Protein AF-A0A658NSZ2-F1 (afdb_monomer_lite)

pLDDT: mean 93.7, std 9.38, range [50.16, 98.69]

Foldseek 3Di:
DPPDPPDDDDDDDDDAEDEDALPDDVVVVLVCQVSQAAAQAKHYYFHPYDHPPVVVVVVSQVVCVVQFFHWDADPGGIIGGYNTDGHDDD

Radius of gyration: 13.86 Å; chains: 1; bounding box: 38×30×35 Å

Sequence (90 aa):
GNGLAPLAVRGPNTGTITSIRGDVSSQFISSLLISSAVKEGDTDIALTTPLRSRPYVDITREMMRRFGAEFQETADGFRVPGGQRYRPQD

Structure (mmCIF, N/CA/C/O backbone):
data_AF-A0A658NSZ2-F1
#
_entry.id   AF-A0A658NSZ2-F1
#
loop_
_atom_site.group_PDB
_atom_site.id
_atom_site.type_symbol
_atom_site.label_atom_id
_atom_site.label_alt_id
_atom_site.label_comp_id
_atom_site.label_asym_id
_atom_site.label_entity_id
_atom_site.label_seq_id
_atom_site.pdbx_PDB_ins_code
_atom_site.Cartn_x
_atom_site.Cartn_y
_atom_site.Cartn_z
_atom_site.occupancy
_atom_site.B_iso_or_equiv
_atom_site.auth_seq_id
_atom_site.auth_comp_id
_atom_site.auth_asym_id
_atom_site.auth_atom_id
_atom_site.pdbx_PDB_model_num
ATOM 1 N N . GLY A 1 1 ? 28.586 11.571 9.988 1.00 50.16 1 GLY A N 1
ATOM 2 C CA . GLY A 1 1 ? 27.115 11.616 9.845 1.00 50.16 1 GLY A CA 1
ATOM 3 C C . GLY A 1 1 ? 26.592 10.196 9.805 1.00 50.16 1 GLY A C 1
ATOM 4 O O . GLY A 1 1 ? 27.270 9.349 9.246 1.00 50.16 1 GLY A O 1
ATOM 5 N N . ASN A 1 2 ? 25.469 9.907 10.460 1.00 65.31 2 ASN A N 1
ATOM 6 C CA . ASN A 1 2 ? 25.036 8.556 10.861 1.00 65.31 2 ASN A CA 1
ATOM 7 C C . ASN A 1 2 ? 24.189 7.789 9.819 1.00 65.31 2 ASN A C 1
ATOM 9 O O . ASN A 1 2 ? 23.496 6.847 10.184 1.00 65.31 2 ASN A O 1
ATOM 13 N N . GLY A 1 3 ? 24.216 8.179 8.540 1.00 58.56 3 GLY A N 1
ATOM 14 C CA . GLY A 1 3 ? 23.545 7.423 7.472 1.00 58.56 3 GLY A CA 1
ATOM 15 C C . GLY A 1 3 ? 22.012 7.492 7.470 1.00 58.56 3 GLY A C 1
ATOM 16 O O . GLY A 1 3 ? 21.381 6.740 6.734 1.00 58.56 3 GLY A O 1
ATOM 17 N N . LEU A 1 4 ? 21.410 8.396 8.246 1.00 69.69 4 LEU A N 1
ATOM 18 C CA . LEU A 1 4 ? 19.974 8.663 8.231 1.00 69.69 4 LEU A CA 1
ATOM 19 C C . LEU A 1 4 ? 19.739 10.141 7.930 1.00 69.69 4 LEU A C 1
ATOM 21 O O . LEU A 1 4 ? 20.395 11.017 8.497 1.00 69.69 4 LEU A O 1
ATOM 25 N N . ALA A 1 5 ? 18.790 10.425 7.040 1.00 59.16 5 ALA A N 1
ATOM 26 C CA . ALA A 1 5 ? 18.275 11.777 6.908 1.00 59.16 5 ALA A CA 1
ATOM 27 C C . ALA A 1 5 ? 17.594 12.169 8.231 1.00 59.16 5 ALA A C 1
ATOM 29 O O . ALA A 1 5 ? 16.841 11.359 8.779 1.00 59.16 5 ALA A O 1
ATOM 30 N N . PRO A 1 6 ? 17.766 13.404 8.729 1.00 78.25 6 PRO A N 1
ATOM 31 C CA . PRO A 1 6 ? 16.785 13.979 9.634 1.00 78.25 6 PRO A CA 1
ATOM 32 C C . PRO A 1 6 ? 15.508 14.233 8.815 1.00 78.25 6 PRO A C 1
ATOM 34 O O . PRO A 1 6 ? 15.275 15.334 8.322 1.00 78.25 6 PRO A O 1
ATOM 37 N N . LEU A 1 7 ? 14.720 13.182 8.566 1.00 79.94 7 LEU A N 1
ATOM 38 C CA . LEU A 1 7 ? 13.515 13.281 7.753 1.00 79.94 7 LEU A CA 1
ATOM 39 C C . LEU A 1 7 ? 12.367 13.800 8.618 1.00 79.94 7 LEU A C 1
ATOM 41 O O . LEU A 1 7 ? 11.844 13.091 9.474 1.00 79.94 7 LEU A O 1
ATOM 45 N N . ALA A 1 8 ? 11.953 15.037 8.364 1.00 85.56 8 ALA A N 1
ATOM 46 C CA . ALA A 1 8 ? 10.716 15.579 8.905 1.00 85.56 8 ALA A CA 1
ATOM 47 C C . ALA A 1 8 ? 9.562 15.282 7.935 1.00 85.56 8 ALA A C 1
ATOM 49 O O . ALA A 1 8 ? 9.454 15.913 6.884 1.00 85.56 8 ALA A O 1
ATOM 50 N N . VAL A 1 9 ? 8.694 14.331 8.288 1.00 86.56 9 VAL A N 1
ATOM 51 C CA . VAL A 1 9 ? 7.468 14.025 7.533 1.00 86.56 9 VAL A CA 1
ATOM 52 C C . VAL A 1 9 ? 6.314 14.839 8.112 1.00 86.56 9 VAL A C 1
ATOM 54 O O . VAL A 1 9 ? 6.093 14.833 9.321 1.00 86.56 9 VAL A O 1
ATOM 57 N N . ARG A 1 10 ? 5.580 15.555 7.256 1.00 87.88 10 ARG A N 1
ATOM 58 C CA . ARG A 1 10 ? 4.419 16.369 7.644 1.00 87.88 10 ARG A CA 1
ATOM 59 C C . ARG A 1 10 ? 3.164 15.841 6.963 1.00 87.88 10 ARG A C 1
ATOM 61 O O . ARG A 1 10 ? 3.216 15.452 5.800 1.00 87.88 10 ARG A O 1
ATOM 68 N N . GLY A 1 11 ? 2.059 15.831 7.700 1.00 88.06 11 GLY A N 1
ATOM 69 C CA . GLY A 1 11 ? 0.741 15.444 7.203 1.00 88.06 11 GLY A 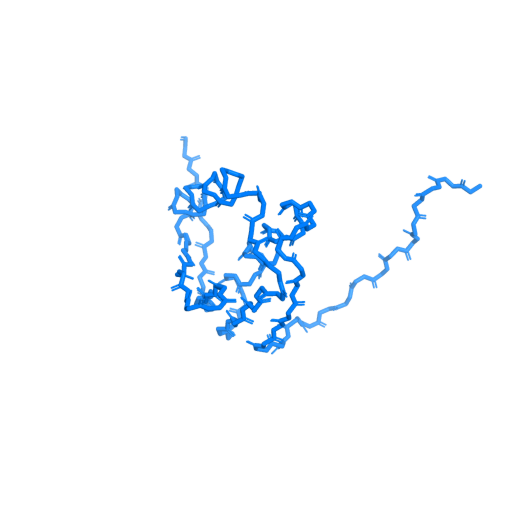CA 1
ATOM 70 C C . GLY A 1 11 ? -0.250 16.615 7.159 1.00 88.06 11 GLY A C 1
ATOM 71 O O . GLY A 1 11 ? 0.119 17.735 7.524 1.00 88.06 11 GLY A O 1
ATOM 72 N N . PRO A 1 12 ? -1.508 16.343 6.762 1.00 90.00 12 PRO A N 1
ATOM 73 C CA . PRO A 1 12 ? -2.015 15.025 6.357 1.00 90.00 12 PRO A CA 1
ATOM 74 C C . PRO A 1 12 ? -1.610 14.639 4.923 1.00 90.00 12 PRO A C 1
ATOM 76 O O . PRO A 1 12 ? -1.381 15.496 4.075 1.00 90.00 12 PRO A O 1
ATOM 79 N N . ASN A 1 13 ? -1.533 13.334 4.641 1.00 89.00 13 ASN A N 1
ATOM 80 C CA . ASN A 1 13 ? -1.404 12.825 3.272 1.00 89.00 13 ASN A CA 1
ATOM 81 C C . ASN A 1 13 ? -2.795 12.750 2.624 1.00 89.00 13 ASN A C 1
ATOM 83 O O . ASN A 1 13 ? -3.591 11.885 2.986 1.00 89.00 13 ASN A O 1
ATOM 87 N N . THR A 1 14 ? -3.069 13.626 1.659 1.00 92.88 14 THR A N 1
ATOM 88 C CA . THR A 1 14 ? -4.377 13.749 0.990 1.00 92.88 14 THR A CA 1
ATOM 89 C C . THR A 1 14 ? -4.379 13.296 -0.474 1.00 92.88 14 THR A C 1
ATOM 91 O O . THR A 1 14 ? -5.414 13.369 -1.128 1.00 92.88 14 THR A O 1
ATOM 94 N N . GLY A 1 15 ? -3.248 12.835 -1.022 1.00 92.94 15 GLY A N 1
ATOM 95 C CA . GLY A 1 15 ? -3.153 12.496 -2.449 1.00 92.94 15 GLY A CA 1
ATOM 96 C C . GLY A 1 15 ? -3.951 11.241 -2.805 1.00 92.94 15 GLY A C 1
ATOM 97 O O . GLY A 1 15 ? -3.839 10.247 -2.108 1.00 92.94 15 GLY A O 1
ATOM 98 N N . THR A 1 16 ? -4.726 11.237 -3.884 1.00 95.75 16 THR A N 1
ATOM 99 C CA . THR A 1 16 ? -5.617 10.110 -4.239 1.00 95.75 16 THR A CA 1
ATOM 100 C C . THR A 1 16 ? -5.019 9.138 -5.257 1.00 95.75 16 THR A C 1
ATOM 102 O O . THR A 1 16 ? -5.524 8.034 -5.424 1.00 95.75 16 THR A O 1
ATOM 105 N N . ILE A 1 17 ? -3.933 9.522 -5.934 1.00 96.81 17 ILE A N 1
ATOM 106 C CA . ILE A 1 17 ? -3.285 8.724 -6.982 1.00 96.81 17 ILE A CA 1
ATOM 107 C C . ILE A 1 17 ? -1.770 8.786 -6.791 1.00 96.81 17 ILE A C 1
ATOM 109 O O . ILE A 1 17 ? -1.211 9.849 -6.513 1.00 96.81 17 ILE A O 1
ATOM 113 N N . THR A 1 18 ? -1.092 7.657 -6.968 1.00 97.06 18 THR A N 1
ATOM 114 C CA . THR A 1 18 ? 0.369 7.585 -7.044 1.00 97.06 18 THR A CA 1
ATOM 115 C C . THR A 1 18 ? 0.814 6.496 -8.016 1.00 97.06 18 THR A C 1
ATOM 117 O O . THR A 1 18 ? 0.031 5.629 -8.402 1.00 97.06 18 THR A O 1
ATOM 120 N N . SER A 1 19 ? 2.083 6.531 -8.418 1.00 98.00 19 SER A N 1
ATOM 121 C CA . SER A 1 19 ? 2.682 5.487 -9.247 1.00 98.00 19 SER A CA 1
ATOM 122 C C . SER A 1 19 ? 4.032 5.054 -8.691 1.00 98.00 19 SER A C 1
ATOM 124 O O . SER A 1 19 ? 4.781 5.853 -8.128 1.00 98.00 19 SER A O 1
ATOM 126 N N . ILE A 1 20 ? 4.335 3.769 -8.830 1.00 97.88 20 ILE A N 1
ATOM 127 C CA . ILE A 1 20 ? 5.578 3.168 -8.358 1.00 97.88 20 ILE A CA 1
ATOM 128 C C . ILE A 1 20 ? 5.992 2.046 -9.305 1.00 97.88 20 ILE A C 1
ATOM 130 O O . ILE A 1 20 ? 5.165 1.371 -9.905 1.00 97.88 20 ILE A O 1
ATOM 134 N N . ARG A 1 21 ? 7.293 1.828 -9.457 1.00 98.12 21 ARG A N 1
ATOM 135 C CA . ARG A 1 21 ? 7.807 0.663 -10.181 1.00 98.12 21 ARG A CA 1
ATOM 136 C C . ARG A 1 21 ? 7.436 -0.628 -9.443 1.00 98.12 21 ARG A C 1
ATOM 138 O O . ARG A 1 21 ? 7.646 -0.712 -8.240 1.00 98.12 21 ARG A O 1
ATOM 145 N N . GLY A 1 22 ? 6.943 -1.645 -10.144 1.00 97.06 22 GLY A N 1
ATOM 146 C CA . GLY A 1 22 ? 6.610 -2.954 -9.560 1.00 97.06 22 GLY A CA 1
ATOM 147 C C . GLY A 1 22 ? 7.826 -3.838 -9.256 1.00 97.06 22 GLY A C 1
ATOM 148 O O . GLY A 1 22 ? 7.722 -4.830 -8.534 1.00 97.06 22 GLY A O 1
ATOM 149 N N . ASP A 1 23 ? 8.999 -3.480 -9.772 1.00 96.94 23 ASP A N 1
ATOM 150 C CA . ASP A 1 23 ? 10.253 -4.210 -9.581 1.00 96.94 23 ASP A CA 1
ATOM 151 C C . ASP A 1 23 ? 11.174 -3.607 -8.505 1.00 96.94 23 ASP A C 1
ATOM 153 O O . ASP A 1 23 ? 12.308 -4.057 -8.344 1.00 96.94 23 ASP A O 1
ATOM 157 N N . VAL A 1 24 ? 10.691 -2.621 -7.739 1.00 95.94 24 VAL A N 1
ATOM 158 C CA . VAL A 1 24 ? 11.371 -2.139 -6.523 1.00 95.94 24 VAL A CA 1
ATOM 159 C C . VAL A 1 24 ? 11.103 -3.068 -5.337 1.00 95.94 24 VAL A C 1
ATOM 161 O O . VAL A 1 24 ? 10.278 -3.983 -5.401 1.00 95.94 24 VAL A O 1
ATOM 164 N N . SER A 1 25 ? 11.795 -2.821 -4.221 1.00 96.19 25 SER A N 1
ATOM 165 C CA . SER A 1 25 ? 11.553 -3.552 -2.974 1.00 96.19 25 SER A CA 1
ATOM 166 C C . SER A 1 25 ? 10.077 -3.484 -2.564 1.00 96.19 25 SER A C 1
ATOM 168 O O . SER A 1 25 ? 9.486 -2.399 -2.528 1.00 96.19 25 SER A O 1
ATOM 170 N N . SER A 1 26 ? 9.502 -4.634 -2.196 1.00 95.44 26 SER A N 1
ATOM 171 C CA . SER A 1 26 ? 8.115 -4.739 -1.723 1.00 95.44 26 SER A CA 1
ATOM 172 C C . SER A 1 26 ? 7.822 -3.805 -0.565 1.00 95.44 26 SER A C 1
ATOM 174 O O . SER A 1 26 ? 6.707 -3.315 -0.482 1.00 95.44 26 SER A O 1
ATOM 176 N N . GLN A 1 27 ? 8.803 -3.503 0.288 1.00 96.50 27 GLN A N 1
ATOM 177 C CA . GLN A 1 27 ? 8.608 -2.631 1.446 1.00 96.50 27 GLN A CA 1
ATOM 178 C C . GLN A 1 27 ? 8.029 -1.260 1.063 1.00 96.50 27 GLN A C 1
ATOM 180 O O . GLN A 1 27 ? 7.223 -0.709 1.808 1.00 96.50 27 GLN A O 1
ATOM 185 N N . PHE A 1 28 ? 8.389 -0.724 -0.110 1.00 96.19 28 PHE A N 1
ATOM 186 C CA . PHE A 1 28 ? 7.862 0.558 -0.569 1.00 96.19 28 PHE A CA 1
ATOM 187 C C . PHE A 1 28 ? 6.399 0.431 -0.992 1.00 96.19 28 PHE A C 1
ATOM 189 O O . PHE A 1 28 ? 5.567 1.216 -0.542 1.00 96.19 28 PHE A O 1
ATOM 196 N N . ILE A 1 29 ? 6.067 -0.605 -1.763 1.00 97.81 29 ILE A N 1
ATOM 197 C CA . ILE A 1 29 ? 4.689 -0.907 -2.168 1.00 97.81 29 ILE A CA 1
ATOM 198 C C . ILE A 1 29 ? 3.824 -1.190 -0.928 1.00 97.81 29 ILE A C 1
ATOM 200 O O . ILE A 1 29 ? 2.783 -0.565 -0.749 1.00 97.81 29 ILE A O 1
ATOM 204 N N . SER A 1 30 ? 4.285 -2.053 -0.021 1.00 98.19 30 SER A N 1
ATOM 205 C CA . SER A 1 30 ? 3.607 -2.383 1.235 1.00 98.19 30 SER A CA 1
ATOM 206 C C . SER A 1 30 ? 3.381 -1.151 2.108 1.00 98.19 30 SER A C 1
ATOM 208 O O . SER A 1 30 ? 2.292 -0.986 2.647 1.00 98.19 30 SER A O 1
ATOM 210 N N . SER A 1 31 ? 4.364 -0.251 2.216 1.00 97.12 31 SER A N 1
ATOM 211 C CA . SER A 1 31 ? 4.206 0.988 2.988 1.00 97.12 31 SER A CA 1
ATOM 212 C C . SER A 1 31 ? 3.100 1.890 2.428 1.00 97.12 31 SER A C 1
ATOM 214 O O . SER A 1 31 ? 2.317 2.445 3.201 1.00 97.12 31 SER A O 1
ATOM 216 N N . LEU A 1 32 ? 2.973 1.982 1.098 1.00 97.31 32 LEU A N 1
ATOM 217 C CA . LEU A 1 32 ? 1.889 2.715 0.445 1.00 97.31 32 LEU A CA 1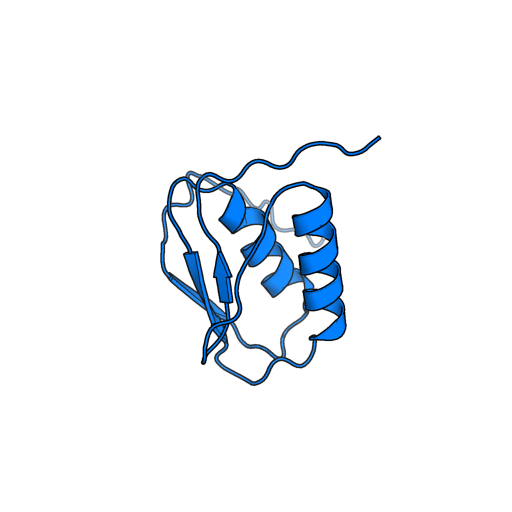
ATOM 218 C C . LEU A 1 32 ? 0.535 2.048 0.693 1.00 97.31 32 LEU A C 1
ATOM 220 O O . LEU A 1 32 ? -0.408 2.744 1.051 1.00 97.31 32 LEU A O 1
ATOM 224 N N . LEU A 1 33 ? 0.441 0.722 0.572 1.00 98.25 33 LEU A N 1
ATOM 225 C CA . LEU A 1 33 ? -0.793 -0.026 0.839 1.00 98.25 33 LEU A CA 1
ATOM 226 C C . LEU A 1 33 ? -1.278 0.174 2.284 1.00 98.25 33 LEU A C 1
ATOM 228 O O . LEU A 1 33 ? -2.432 0.532 2.507 1.00 98.25 33 LEU A O 1
ATOM 232 N N . ILE A 1 34 ? -0.377 0.010 3.256 1.00 98.12 34 ILE A N 1
ATOM 233 C CA . ILE A 1 34 ? -0.687 0.113 4.688 1.00 98.12 34 ILE A CA 1
ATOM 234 C C . ILE A 1 34 ? -1.070 1.545 5.068 1.00 98.12 34 ILE A C 1
ATOM 236 O O . ILE A 1 34 ? -2.089 1.773 5.716 1.00 98.12 34 ILE A O 1
ATOM 240 N N . SER A 1 35 ? -0.260 2.528 4.664 1.00 96.88 35 SER A N 1
ATOM 241 C CA . SER A 1 35 ? -0.527 3.931 5.003 1.00 96.88 35 SER A CA 1
ATOM 242 C C . SER A 1 35 ? -1.778 4.470 4.314 1.00 96.88 35 SER A C 1
ATOM 244 O O . SER A 1 35 ? -2.430 5.357 4.862 1.00 96.88 35 SER A O 1
ATOM 246 N N . SER A 1 36 ? -2.144 3.926 3.148 1.00 97.81 36 SER A N 1
ATOM 247 C CA . SER A 1 36 ? -3.303 4.408 2.401 1.00 97.81 36 SER A CA 1
ATOM 248 C C . SER A 1 36 ? -4.639 4.022 3.025 1.00 97.81 36 SER A C 1
ATOM 250 O O . SER A 1 36 ? -5.581 4.802 2.942 1.00 97.81 36 SER A O 1
ATOM 252 N N . ALA A 1 37 ? -4.709 2.874 3.701 1.00 98.06 37 ALA A N 1
ATOM 253 C CA . ALA A 1 37 ? -5.949 2.363 4.282 1.00 98.06 37 ALA A CA 1
ATOM 254 C C . ALA A 1 37 ? -6.562 3.304 5.336 1.00 98.06 37 ALA A C 1
ATOM 256 O O . ALA A 1 37 ? -7.780 3.386 5.463 1.00 98.06 37 ALA A O 1
ATOM 257 N N . VAL A 1 38 ? -5.726 4.035 6.080 1.00 96.56 38 VAL A N 1
ATOM 258 C CA . VAL A 1 38 ? -6.161 4.916 7.182 1.00 96.56 38 VAL A CA 1
ATOM 259 C C . VAL A 1 38 ? -6.369 6.375 6.767 1.00 96.56 38 VAL A C 1
ATOM 261 O O . VAL A 1 38 ? -6.733 7.205 7.601 1.00 96.56 38 VAL A O 1
ATOM 264 N N . LYS A 1 39 ? -6.118 6.718 5.498 1.00 95.69 39 LYS A N 1
ATOM 265 C CA . LYS A 1 39 ? -6.421 8.055 4.965 1.00 95.69 39 LYS A CA 1
ATOM 266 C C . LYS A 1 39 ? -7.921 8.224 4.824 1.00 95.69 39 LYS A C 1
ATOM 268 O O . LYS A 1 39 ? -8.617 7.249 4.610 1.00 95.69 39 LYS A O 1
ATOM 273 N N . GLU A 1 40 ? -8.418 9.455 4.864 1.00 94.94 40 GLU A N 1
ATOM 274 C CA . GLU A 1 40 ? -9.852 9.713 4.671 1.00 94.94 40 GLU A CA 1
ATOM 275 C C . GLU A 1 40 ? -10.351 9.282 3.284 1.00 94.94 40 GLU A C 1
ATOM 277 O O . GLU A 1 40 ? -11.445 8.739 3.173 1.00 94.94 40 GLU A O 1
ATOM 282 N N . GLY A 1 41 ? -9.545 9.503 2.241 1.00 95.62 41 GLY A N 1
ATOM 283 C CA . GLY A 1 41 ? -9.895 9.185 0.858 1.00 95.62 41 GLY A CA 1
ATOM 284 C C . GLY A 1 41 ? -9.190 7.948 0.310 1.00 95.62 41 GLY A C 1
ATOM 285 O O . GLY A 1 41 ? -8.079 7.603 0.725 1.00 95.62 41 GLY A O 1
ATOM 286 N N . ASP A 1 42 ? -9.834 7.335 -0.680 1.00 98.12 42 ASP A N 1
ATOM 287 C CA . ASP A 1 42 ? -9.304 6.212 -1.445 1.00 98.12 42 ASP A CA 1
ATOM 288 C C . ASP A 1 42 ? -7.986 6.563 -2.141 1.00 98.12 42 ASP A C 1
ATOM 290 O O . ASP A 1 42 ? -7.687 7.723 -2.449 1.00 98.12 42 ASP A O 1
ATOM 294 N N . THR A 1 43 ? -7.178 5.534 -2.391 1.00 98.44 43 THR A N 1
ATOM 295 C CA . THR A 1 43 ? -5.891 5.674 -3.074 1.00 98.44 43 THR A CA 1
ATOM 296 C C . THR A 1 43 ? -5.737 4.659 -4.193 1.00 98.44 43 THR A C 1
ATOM 298 O O . THR A 1 43 ? -5.795 3.454 -3.952 1.00 98.44 43 THR A O 1
ATOM 301 N N . ASP A 1 44 ? -5.452 5.153 -5.394 1.00 98.56 44 ASP A N 1
ATOM 302 C CA . ASP A 1 44 ? -5.032 4.350 -6.537 1.00 98.56 44 ASP A CA 1
ATOM 303 C C . ASP A 1 44 ? -3.504 4.346 -6.657 1.00 98.56 44 ASP A C 1
ATOM 305 O O . ASP A 1 44 ? -2.855 5.393 -6.714 1.00 98.56 44 ASP A O 1
ATOM 309 N N . ILE A 1 45 ? -2.917 3.152 -6.690 1.00 98.44 45 ILE A N 1
ATOM 310 C CA . ILE A 1 45 ? -1.477 2.922 -6.808 1.00 98.44 45 ILE A CA 1
ATOM 311 C C . ILE A 1 45 ? -1.226 2.198 -8.128 1.00 98.44 45 ILE A C 1
ATOM 313 O O . ILE A 1 45 ? -1.482 0.999 -8.238 1.00 98.44 45 ILE A O 1
ATOM 317 N N . ALA A 1 46 ? -0.698 2.912 -9.119 1.00 98.50 46 ALA A N 1
ATOM 318 C CA . ALA A 1 46 ? -0.331 2.341 -10.410 1.00 98.50 46 ALA A CA 1
ATOM 319 C C . ALA A 1 46 ? 1.086 1.744 -10.379 1.00 98.50 46 ALA A C 1
ATOM 321 O O . ALA A 1 46 ? 2.033 2.374 -9.898 1.00 98.50 46 ALA A O 1
ATOM 322 N N . LEU A 1 47 ? 1.249 0.545 -10.930 1.00 98.38 47 LEU A N 1
ATOM 323 C CA . LEU A 1 47 ? 2.534 -0.102 -11.143 1.00 98.38 47 LEU A CA 1
ATOM 324 C C . LEU A 1 47 ? 3.059 0.227 -12.541 1.00 98.38 47 LEU A C 1
ATOM 326 O O . LEU A 1 47 ? 2.451 -0.119 -13.547 1.00 98.38 47 LEU A O 1
ATOM 330 N N . THR A 1 48 ? 4.223 0.868 -12.622 1.00 98.12 48 THR A N 1
ATOM 331 C CA . THR A 1 48 ? 4.823 1.256 -13.915 1.00 98.12 48 THR A CA 1
ATOM 332 C C . THR A 1 48 ? 5.647 0.144 -14.565 1.00 98.12 48 THR A C 1
ATOM 334 O O . THR A 1 48 ? 6.082 0.271 -15.708 1.00 98.12 48 THR A O 1
ATOM 337 N N . THR A 1 49 ? 5.873 -0.952 -13.842 1.00 98.06 49 THR A N 1
ATOM 338 C CA . THR A 1 49 ? 6.540 -2.173 -14.310 1.00 98.06 49 THR A CA 1
ATOM 339 C C . THR A 1 49 ? 5.864 -3.394 -13.676 1.00 98.06 49 THR A C 1
ATOM 341 O O . THR A 1 49 ? 5.211 -3.244 -12.638 1.00 98.06 49 THR A O 1
ATOM 344 N N . PRO A 1 50 ? 6.018 -4.607 -14.242 1.00 97.12 50 PRO A N 1
ATOM 345 C CA . PRO A 1 50 ? 5.469 -5.817 -13.638 1.00 97.12 50 PRO A CA 1
ATOM 346 C C . PRO A 1 50 ? 5.949 -6.031 -12.199 1.00 97.12 50 PRO A C 1
ATOM 348 O O . PRO A 1 50 ? 7.120 -5.818 -11.875 1.00 97.12 50 PRO A O 1
ATOM 351 N N . LEU A 1 51 ? 5.045 -6.501 -11.340 1.00 96.56 51 LEU A N 1
ATOM 352 C CA . LEU A 1 51 ? 5.339 -6.770 -9.937 1.00 96.56 51 LEU A CA 1
ATOM 353 C C . LEU A 1 51 ? 6.301 -7.958 -9.792 1.00 96.56 51 LEU A C 1
ATOM 355 O O . LEU A 1 51 ? 5.922 -9.098 -10.053 1.00 96.56 51 LEU A O 1
ATOM 359 N N . ARG A 1 52 ? 7.527 -7.724 -9.303 1.00 95.00 52 ARG A N 1
ATOM 360 C CA . ARG A 1 52 ? 8.462 -8.823 -8.975 1.00 95.00 52 ARG A CA 1
ATOM 361 C C . ARG A 1 52 ? 8.243 -9.413 -7.590 1.00 95.00 52 ARG A C 1
ATOM 363 O O . ARG A 1 52 ? 8.594 -10.561 -7.344 1.00 95.00 52 ARG A O 1
ATOM 370 N N . SER A 1 53 ? 7.686 -8.634 -6.674 1.00 92.19 53 SER A N 1
ATOM 371 C CA . SER A 1 53 ? 7.646 -8.953 -5.249 1.00 92.19 53 SER A CA 1
ATOM 372 C C . SER A 1 53 ? 6.281 -9.476 -4.779 1.00 92.19 53 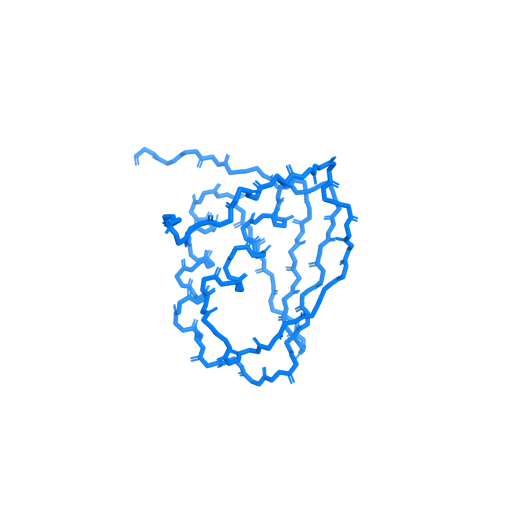SER A C 1
ATOM 374 O O . SER A 1 53 ? 5.916 -9.323 -3.613 1.00 92.19 53 SER A O 1
ATOM 376 N N . ARG A 1 54 ? 5.542 -10.141 -5.680 1.00 95.88 54 ARG A N 1
ATOM 377 C CA . ARG A 1 54 ? 4.178 -10.654 -5.465 1.00 95.88 54 ARG A CA 1
ATOM 378 C C . ARG A 1 54 ? 3.991 -11.410 -4.138 1.00 95.88 54 ARG A C 1
ATOM 380 O O . ARG A 1 54 ? 3.094 -10.998 -3.400 1.00 95.88 54 ARG A O 1
ATOM 387 N N . PRO A 1 55 ? 4.842 -12.389 -3.756 1.00 97.44 55 PRO A N 1
ATOM 388 C CA . PRO A 1 55 ? 4.656 -13.116 -2.496 1.00 97.44 55 PRO A CA 1
ATOM 389 C C . PRO A 1 55 ? 4.669 -12.208 -1.258 1.00 97.44 55 PRO A C 1
ATOM 391 O O . PRO A 1 55 ? 3.936 -12.436 -0.302 1.00 97.44 55 PRO A O 1
ATOM 394 N N . TYR A 1 56 ? 5.461 -11.133 -1.273 1.00 97.19 56 TYR A N 1
ATOM 395 C CA . TYR A 1 56 ? 5.536 -10.186 -0.157 1.00 97.19 56 TYR A CA 1
ATOM 396 C C . TYR A 1 56 ? 4.332 -9.239 -0.106 1.00 97.19 56 TYR A C 1
ATOM 398 O O . TYR A 1 56 ? 3.869 -8.873 0.979 1.00 97.19 56 TYR A O 1
ATOM 406 N N . VAL A 1 57 ? 3.791 -8.862 -1.267 1.00 97.50 57 VAL A N 1
ATOM 407 C CA . VAL A 1 57 ? 2.538 -8.096 -1.332 1.00 97.50 57 VAL A CA 1
ATOM 408 C C . VAL A 1 57 ? 1.363 -8.956 -0.855 1.00 97.50 57 VAL A C 1
ATOM 410 O O . VAL A 1 57 ? 0.477 -8.446 -0.174 1.00 97.50 57 VAL A O 1
ATOM 413 N N . ASP A 1 58 ? 1.382 -10.265 -1.112 1.00 97.94 58 ASP A N 1
ATOM 414 C CA . ASP A 1 58 ? 0.366 -11.197 -0.600 1.00 97.94 58 ASP A CA 1
ATOM 415 C C . ASP A 1 58 ? 0.420 -11.343 0.921 1.00 97.94 58 ASP A C 1
ATOM 417 O O . ASP A 1 58 ? -0.618 -11.277 1.577 1.00 97.94 58 ASP A O 1
ATOM 421 N N . ILE A 1 59 ? 1.620 -11.429 1.506 1.00 98.12 59 ILE A N 1
ATOM 422 C CA . ILE A 1 59 ? 1.790 -11.372 2.968 1.00 98.12 59 ILE A CA 1
ATOM 423 C C 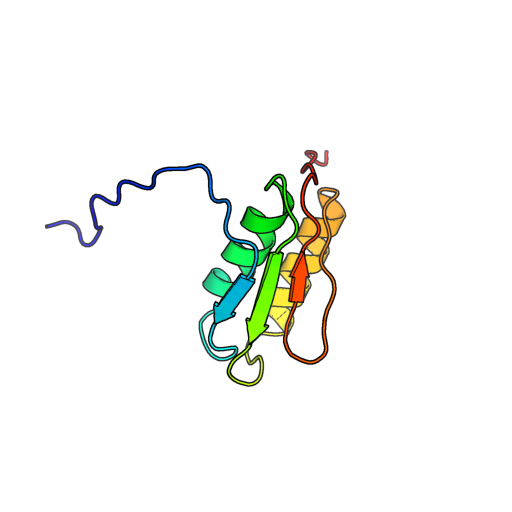. ILE A 1 59 ? 1.213 -10.063 3.519 1.00 98.12 59 ILE A C 1
ATOM 425 O O . ILE A 1 59 ? 0.513 -10.067 4.530 1.00 98.12 59 ILE A O 1
ATOM 429 N N . THR A 1 60 ? 1.466 -8.942 2.839 1.00 98.19 60 THR A N 1
ATOM 430 C CA . THR A 1 60 ? 0.919 -7.637 3.238 1.00 98.19 60 THR A CA 1
ATOM 431 C C . THR A 1 60 ? -0.608 -7.644 3.195 1.00 98.19 60 THR A C 1
ATOM 433 O O . THR A 1 60 ? -1.236 -7.205 4.153 1.00 98.19 60 THR A O 1
ATOM 436 N N . ARG A 1 61 ? -1.217 -8.188 2.133 1.00 98.31 61 ARG A N 1
ATOM 437 C CA . ARG A 1 61 ? -2.676 -8.338 2.012 1.00 98.31 61 ARG A CA 1
ATOM 438 C C . ARG A 1 61 ? -3.263 -9.149 3.152 1.00 98.31 61 ARG A C 1
ATOM 440 O O . ARG A 1 61 ? -4.242 -8.721 3.755 1.00 98.31 61 ARG A O 1
ATOM 447 N N . GLU A 1 62 ? -2.669 -10.300 3.438 1.00 98.19 62 GLU A N 1
ATOM 448 C CA . GLU A 1 62 ? -3.136 -11.183 4.499 1.00 98.19 62 GLU A CA 1
ATOM 449 C C . GLU A 1 62 ? -3.049 -10.495 5.865 1.00 98.19 62 GLU A C 1
ATOM 451 O O . GLU A 1 62 ? -4.015 -10.499 6.624 1.00 98.19 62 GLU A O 1
ATOM 456 N N . MET A 1 63 ? -1.933 -9.823 6.157 1.00 97.88 63 MET A N 1
ATOM 457 C CA . MET A 1 63 ? -1.781 -9.068 7.401 1.00 97.88 63 MET A CA 1
ATOM 458 C C . MET A 1 63 ? -2.768 -7.905 7.482 1.00 97.88 63 MET A C 1
ATOM 460 O O . MET A 1 63 ? -3.417 -7.736 8.508 1.00 97.88 63 MET A O 1
ATOM 464 N N . MET A 1 64 ? -2.957 -7.136 6.408 1.00 98.31 64 MET A N 1
ATOM 465 C CA . MET A 1 64 ? -3.958 -6.069 6.401 1.00 98.31 64 MET A CA 1
ATOM 466 C C . MET A 1 64 ? -5.347 -6.626 6.721 1.00 98.31 64 MET A C 1
ATOM 468 O O . MET A 1 64 ? -6.001 -6.106 7.626 1.00 98.31 64 MET A O 1
ATOM 472 N N . ARG A 1 65 ? -5.751 -7.727 6.067 1.00 97.88 65 ARG A N 1
ATOM 473 C CA . ARG A 1 65 ? -7.045 -8.382 6.310 1.00 97.88 65 ARG A CA 1
ATOM 474 C C . ARG A 1 65 ? -7.193 -8.842 7.748 1.00 97.88 65 ARG A C 1
ATOM 476 O O . ARG A 1 65 ? -8.229 -8.583 8.356 1.00 97.88 65 ARG A O 1
ATOM 483 N N . ARG A 1 66 ? -6.164 -9.487 8.306 1.00 97.81 66 ARG A N 1
ATOM 484 C CA . ARG A 1 66 ? -6.154 -9.910 9.714 1.00 97.81 66 ARG A CA 1
ATOM 485 C C . ARG A 1 66 ? -6.397 -8.738 10.649 1.00 97.81 66 ARG A C 1
ATOM 487 O O . ARG A 1 66 ? -7.154 -8.875 11.595 1.00 97.81 66 ARG A O 1
ATOM 494 N N . PHE A 1 67 ? -5.825 -7.575 10.366 1.00 98.06 67 PHE A N 1
ATOM 495 C CA . PHE A 1 67 ? -6.017 -6.381 11.187 1.00 98.06 67 PHE A CA 1
ATOM 496 C C . PHE A 1 67 ? -7.225 -5.529 10.754 1.00 98.06 67 PHE A C 1
ATOM 498 O O . PHE A 1 67 ? -7.397 -4.430 11.269 1.00 98.06 67 PHE A O 1
ATOM 505 N N . GLY A 1 68 ? -8.099 -6.016 9.865 1.00 97.69 68 GLY A N 1
ATOM 506 C CA . GLY A 1 68 ? -9.363 -5.355 9.520 1.00 97.69 68 GLY A CA 1
ATOM 507 C C . GLY A 1 68 ? -9.281 -4.286 8.426 1.00 97.69 68 GLY A C 1
ATOM 508 O O . GLY A 1 68 ? -10.164 -3.434 8.365 1.00 97.69 68 GLY A O 1
ATOM 509 N N . ALA A 1 69 ? -8.254 -4.322 7.573 1.00 98.44 69 ALA A N 1
ATOM 510 C CA . ALA A 1 69 ? -8.171 -3.491 6.374 1.00 98.44 69 ALA A CA 1
ATOM 511 C C . ALA A 1 69 ? -7.927 -4.321 5.106 1.00 98.44 69 ALA A C 1
ATOM 513 O O . ALA A 1 69 ? -7.441 -5.447 5.154 1.00 98.44 69 ALA A O 1
ATOM 514 N N . GLU A 1 70 ? -8.208 -3.760 3.942 1.00 98.38 70 GLU A N 1
ATOM 515 C CA . GLU A 1 70 ? -8.054 -4.445 2.666 1.00 98.38 70 GLU A CA 1
ATOM 516 C C . GLU A 1 70 ? -7.635 -3.508 1.533 1.00 98.38 70 GLU A C 1
ATOM 518 O O . GLU A 1 70 ? -7.665 -2.281 1.641 1.00 98.38 70 GLU A O 1
ATOM 523 N N . PHE A 1 71 ? -7.221 -4.121 0.429 1.00 98.62 71 PHE A N 1
ATOM 524 C CA . PHE A 1 71 ? -6.998 -3.461 -0.846 1.00 98.62 71 PHE A CA 1
ATOM 525 C C . PHE A 1 71 ? -7.317 -4.432 -1.981 1.00 98.62 71 PHE A C 1
ATOM 527 O O . PHE A 1 71 ? -7.255 -5.654 -1.817 1.00 98.62 71 PHE A O 1
ATOM 534 N N . GLN A 1 72 ? -7.619 -3.875 -3.143 1.00 98.25 72 GLN A N 1
ATOM 535 C CA . GLN A 1 72 ? -8.026 -4.596 -4.341 1.00 98.25 72 GLN A CA 1
ATOM 536 C C . GLN A 1 72 ? -6.932 -4.499 -5.403 1.00 98.25 72 GLN A C 1
ATOM 538 O O . GLN A 1 72 ? -6.210 -3.505 -5.466 1.00 98.25 72 GLN A O 1
ATOM 543 N N . GLU A 1 73 ? -6.799 -5.531 -6.235 1.00 97.69 73 GLU A N 1
ATOM 544 C CA . GLU A 1 73 ? -6.026 -5.42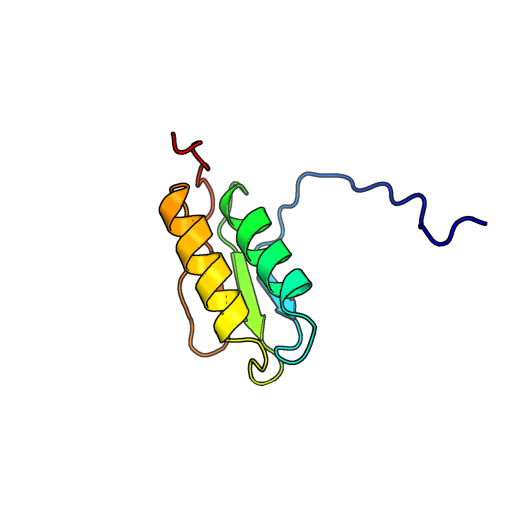6 -7.477 1.00 97.69 73 GLU A CA 1
ATOM 545 C C . GLU A 1 73 ? -6.852 -4.722 -8.546 1.00 97.69 73 GLU A C 1
ATOM 547 O O . GLU A 1 73 ? -8.060 -4.925 -8.655 1.00 97.69 73 GLU A O 1
ATOM 552 N N . THR A 1 74 ? -6.180 -3.896 -9.33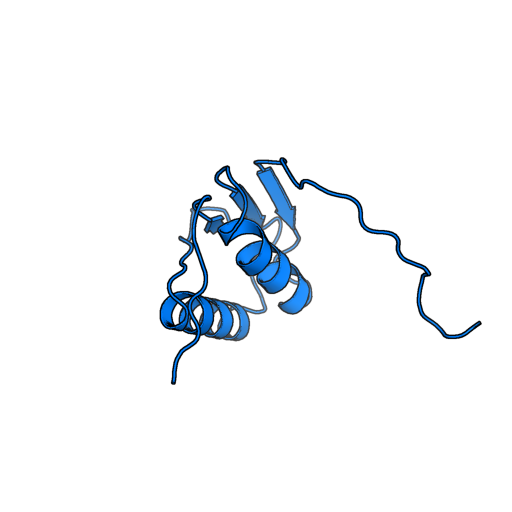4 1.00 97.56 74 THR A N 1
ATOM 553 C CA . THR A 1 74 ? -6.718 -3.280 -10.545 1.00 97.56 74 THR A CA 1
ATOM 554 C C . THR A 1 74 ? -5.955 -3.819 -11.753 1.00 97.56 74 THR A C 1
ATOM 556 O O . THR A 1 74 ? -5.003 -4.585 -11.599 1.00 97.56 74 THR A O 1
ATOM 559 N N . ALA A 1 75 ? -6.352 -3.422 -12.965 1.00 95.81 75 ALA A N 1
ATOM 560 C CA . ALA A 1 75 ? -5.632 -3.808 -14.181 1.00 95.81 75 ALA A CA 1
ATOM 561 C C . ALA A 1 75 ? -4.145 -3.404 -14.134 1.00 95.81 75 ALA A C 1
ATOM 563 O O . ALA A 1 75 ? -3.287 -4.160 -14.582 1.00 95.81 75 ALA A O 1
ATOM 564 N N . ASP A 1 76 ? -3.857 -2.251 -13.524 1.00 94.50 76 ASP A N 1
ATOM 565 C CA . ASP A 1 76 ? -2.538 -1.620 -13.553 1.00 94.50 76 ASP A CA 1
ATOM 566 C C . ASP A 1 76 ? -1.911 -1.469 -12.158 1.00 94.50 76 ASP A C 1
ATOM 568 O O . ASP A 1 76 ? -0.939 -0.735 -11.999 1.00 94.50 76 ASP A O 1
ATOM 572 N N . GLY A 1 77 ? -2.442 -2.119 -11.116 1.00 97.94 77 GLY A N 1
ATOM 573 C CA . GLY A 1 77 ? -1.890 -2.018 -9.763 1.00 97.94 77 GLY A CA 1
ATOM 574 C C . GLY A 1 77 ? -2.891 -2.314 -8.653 1.00 97.94 77 GLY A C 1
ATOM 575 O O . GLY A 1 77 ? -3.439 -3.414 -8.584 1.00 97.94 77 GLY A O 1
ATOM 576 N N . PHE A 1 78 ? -3.086 -1.357 -7.741 1.00 98.56 78 PHE A N 1
ATOM 577 C CA . PHE A 1 78 ? -3.900 -1.545 -6.540 1.00 98.56 78 PHE A CA 1
ATOM 578 C C . PHE A 1 78 ? -4.813 -0.359 -6.245 1.00 98.56 78 PHE A C 1
ATOM 580 O O . PHE A 1 78 ? -4.423 0.792 -6.430 1.00 98.56 78 PHE A O 1
ATOM 587 N N . ARG A 1 79 ? -5.991 -0.649 -5.691 1.00 98.62 79 ARG A N 1
ATOM 588 C CA . ARG A 1 79 ? -6.892 0.334 -5.086 1.00 98.62 79 ARG A CA 1
ATOM 589 C C . ARG A 1 79 ? -7.032 0.051 -3.598 1.00 98.62 79 ARG A C 1
ATOM 591 O O . ARG A 1 79 ? -7.366 -1.066 -3.205 1.00 98.62 79 ARG A O 1
ATOM 598 N N . VAL A 1 80 ? -6.795 1.065 -2.775 1.00 98.69 80 VAL A N 1
ATOM 599 C CA . VAL A 1 80 ? -6.929 0.998 -1.318 1.00 98.69 80 VAL A CA 1
ATOM 600 C C . VAL A 1 80 ? -8.079 1.913 -0.896 1.00 98.69 80 VAL A C 1
ATOM 602 O O . VAL A 1 80 ? -7.929 3.130 -1.018 1.00 98.69 80 VAL A O 1
ATOM 605 N N . PRO A 1 81 ? -9.211 1.369 -0.415 1.00 98.31 81 PRO A N 1
ATOM 606 C CA . PRO A 1 81 ? -10.268 2.184 0.174 1.00 98.31 81 PRO A CA 1
ATOM 607 C C . PRO A 1 81 ? -9.746 2.994 1.368 1.00 98.31 81 PRO A C 1
ATOM 609 O O . PRO A 1 81 ? -8.963 2.479 2.171 1.00 98.31 81 PRO A O 1
ATOM 612 N N . GLY A 1 82 ? -10.163 4.249 1.490 1.00 97.75 82 GLY A N 1
ATOM 613 C CA . GLY A 1 82 ? -9.883 5.081 2.656 1.00 97.75 82 GLY A CA 1
ATOM 614 C C . GLY A 1 82 ? -10.805 4.761 3.837 1.00 97.75 82 GLY A C 1
ATOM 615 O O . GLY A 1 82 ? -11.698 3.918 3.768 1.00 97.75 82 GLY A O 1
ATOM 616 N N . GLY A 1 83 ? -10.589 5.444 4.956 1.00 97.19 83 GLY A N 1
ATOM 617 C CA . GLY A 1 83 ? -11.429 5.414 6.152 1.00 97.19 83 GLY A CA 1
ATOM 618 C C . GLY A 1 83 ? -11.346 4.116 6.953 1.00 97.19 83 GLY A C 1
ATOM 619 O O . GLY A 1 83 ? -12.073 3.958 7.939 1.00 97.19 83 GLY A O 1
ATOM 620 N N . GLN A 1 84 ? -10.470 3.189 6.565 1.00 98.12 84 GLN A N 1
ATOM 621 C CA . GLN A 1 84 ? -10.308 1.914 7.245 1.00 98.12 84 GLN A CA 1
ATOM 622 C C . GLN A 1 84 ? -9.561 2.102 8.571 1.00 98.12 84 GLN A C 1
ATOM 624 O O . GLN A 1 84 ? -8.856 3.088 8.801 1.00 98.12 84 GLN A O 1
ATOM 629 N N . ARG A 1 85 ? -9.722 1.141 9.484 1.00 97.38 85 ARG A N 1
ATOM 630 C CA . ARG A 1 85 ? -9.087 1.168 10.806 1.00 97.38 85 ARG A CA 1
ATOM 631 C C . ARG A 1 85 ? -8.491 -0.188 11.118 1.00 97.38 85 ARG A C 1
ATOM 633 O O . ARG A 1 85 ? -9.217 -1.176 11.161 1.00 97.38 85 ARG A O 1
ATOM 640 N N . TYR A 1 86 ? -7.200 -0.200 11.426 1.00 97.50 86 TYR A N 1
ATOM 641 C CA . TYR A 1 86 ? -6.565 -1.394 11.956 1.00 97.50 86 TYR A CA 1
ATOM 642 C C . TYR A 1 86 ? -7.020 -1.667 13.387 1.00 97.50 86 TYR A C 1
ATOM 644 O O . TYR A 1 86 ? -7.108 -0.749 14.207 1.00 97.50 86 TYR A O 1
ATOM 652 N N . ARG A 1 87 ? -7.288 -2.935 13.688 1.00 95.81 87 ARG A N 1
ATOM 653 C CA . ARG A 1 87 ? -7.621 -3.416 15.029 1.00 95.81 87 ARG A CA 1
ATOM 654 C C . ARG A 1 87 ? -6.576 -4.431 15.478 1.00 95.81 87 ARG A C 1
ATOM 656 O O . ARG A 1 87 ? -6.255 -5.312 14.681 1.00 95.81 87 ARG A O 1
ATOM 663 N N . PRO A 1 88 ? -6.045 -4.316 16.707 1.00 92.00 88 PRO A N 1
ATOM 664 C CA . PRO A 1 88 ? -5.167 -5.340 17.254 1.00 92.00 88 PRO A CA 1
ATOM 665 C C . PRO A 1 88 ? -5.886 -6.694 17.264 1.00 92.00 88 PRO A C 1
ATOM 667 O O . PRO A 1 88 ? -7.099 -6.753 17.466 1.00 92.00 88 PRO A O 1
ATOM 670 N N . GLN A 1 89 ? -5.125 -7.749 16.997 1.00 85.00 89 GLN A N 1
ATOM 671 C CA . GLN A 1 89 ? -5.553 -9.138 17.128 1.00 85.00 89 GLN A CA 1
ATOM 672 C C . GLN A 1 89 ? -4.876 -9.708 18.377 1.00 85.00 89 GLN A C 1
ATOM 674 O O . GLN A 1 89 ? -3.701 -9.399 18.603 1.00 85.00 89 GLN A O 1
ATOM 679 N N . ASP A 1 90 ? -5.631 -10.465 19.172 1.00 72.94 90 ASP A N 1
ATOM 680 C CA . ASP A 1 90 ? -5.150 -11.140 20.388 1.00 72.94 90 ASP A CA 1
ATOM 681 C C . ASP A 1 90 ? -4.221 -12.328 20.072 1.00 72.94 90 ASP A C 1
ATOM 683 O O . ASP A 1 90 ? -4.400 -12.970 19.006 1.00 72.94 90 ASP A O 1
#

Secondary structure (DSSP, 8-state):
--S-------S-----EEEE-TTS-HHHHHHHHHHHHTSSS-EEEEESS--S-HHHHHHHHHHHHHTT---EEETTEEEE-SS-------